Protein AF-A0A957YBH0-F1 (afdb_monomer)

Radius of gyration: 12.54 Å; 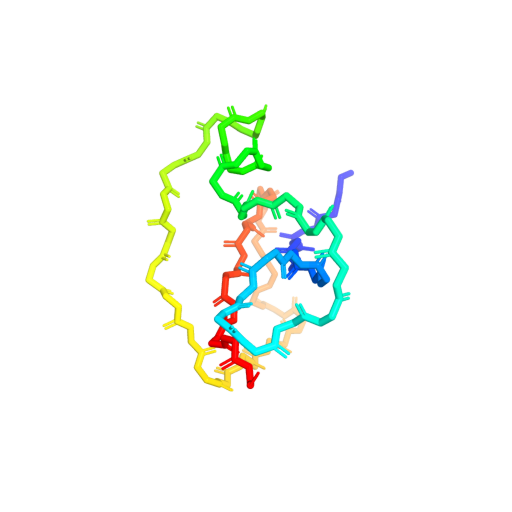Cα contacts (8 Å, |Δi|>4): 64; chains: 1; bounding box: 28×19×34 Å

Solvent-accessible surface area (backbone atoms only — not comparable to full-atom values): 4060 Å² total; per-residue (Å²): 134,63,43,68,44,70,82,73,90,47,45,47,101,86,54,90,72,93,49,55,52,59,64,58,58,35,55,77,70,73,47,79,88,64,79,62,37,88,75,90,87,85,54,86,91,69,62,53,97,55,71,40,78,48,45,57,54,85,130

Mean predicted aligned error: 4.29 Å

Foldseek 3Di:
DDLEDEDDQADDPPDPDDGHHCVVVCVVVVHDDDDADQDDDDDPVRRDPDYDYHYHPDD

pLDDT: mean 88.84, std 8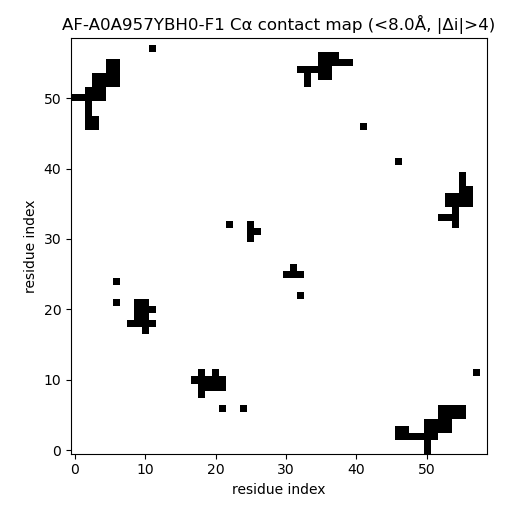.57, range [61.56, 95.56]

Structure (mmCIF, N/CA/C/O backbone):
data_AF-A0A957YBH0-F1
#
_entry.id   AF-A0A957YBH0-F1
#
loop_
_atom_site.group_PDB
_atom_site.id
_atom_site.type_symbol
_atom_site.label_atom_id
_atom_site.label_alt_id
_atom_site.label_comp_id
_atom_site.label_asym_id
_atom_site.label_entity_id
_atom_site.label_seq_id
_atom_site.pdbx_PDB_ins_code
_atom_site.Cartn_x
_atom_site.Cartn_y
_atom_site.Cartn_z
_atom_site.occupancy
_atom_site.B_iso_or_equiv
_atom_site.auth_seq_id
_atom_site.auth_comp_id
_atom_site.auth_asym_id
_atom_site.auth_atom_id
_atom_site.pdbx_PDB_model_num
ATOM 1 N N . GLU A 1 1 ? 0.153 10.628 12.424 1.00 79.06 1 GLU A N 1
ATOM 2 C CA . GLU A 1 1 ? 0.388 9.553 11.441 1.00 79.06 1 GLU A CA 1
ATOM 3 C C . GLU A 1 1 ? -0.867 9.248 10.629 1.00 79.06 1 GLU A C 1
ATOM 5 O O . GLU A 1 1 ? -1.961 9.359 11.181 1.00 79.06 1 GLU A O 1
ATOM 10 N N . PRO A 1 2 ? -0.740 8.940 9.327 1.00 92.12 2 PRO A N 1
ATOM 11 C CA . PRO A 1 2 ? -1.854 8.475 8.504 1.00 92.12 2 PRO A CA 1
ATOM 12 C C . PRO A 1 2 ? -2.247 7.042 8.885 1.00 92.12 2 PRO A C 1
ATOM 14 O O . PRO A 1 2 ? -1.391 6.172 8.950 1.00 92.12 2 PRO A O 1
ATOM 17 N N . SER A 1 3 ? -3.539 6.763 9.073 1.00 95.12 3 SER A N 1
ATOM 18 C CA . SER A 1 3 ? -3.992 5.395 9.383 1.00 95.12 3 SER A CA 1
ATOM 19 C C . SER A 1 3 ? -3.758 4.418 8.226 1.00 95.12 3 SER A C 1
ATOM 21 O O . SER A 1 3 ? -3.476 3.248 8.449 1.00 95.12 3 SER A O 1
ATOM 23 N N . ILE A 1 4 ? -3.879 4.888 6.982 1.00 95.31 4 ILE A N 1
ATOM 24 C CA . ILE A 1 4 ? -3.707 4.072 5.777 1.00 95.31 4 ILE A CA 1
ATOM 25 C C . ILE A 1 4 ? -2.744 4.783 4.830 1.00 95.31 4 ILE A C 1
ATOM 27 O O . ILE A 1 4 ? -2.906 5.975 4.563 1.00 95.31 4 ILE A O 1
ATOM 31 N N . VAL A 1 5 ? -1.788 4.038 4.281 1.00 95.56 5 VAL A N 1
ATOM 32 C CA . VAL A 1 5 ? -0.879 4.500 3.230 1.00 95.56 5 VAL A CA 1
ATOM 33 C C . VAL A 1 5 ? -1.019 3.594 2.012 1.00 95.56 5 VAL A C 1
ATOM 35 O O . VAL A 1 5 ? -0.882 2.378 2.113 1.00 95.56 5 VAL A O 1
ATOM 38 N N . ILE A 1 6 ? -1.286 4.196 0.853 1.00 94.38 6 ILE A N 1
ATOM 39 C CA . ILE A 1 6 ? -1.384 3.495 -0.431 1.00 94.38 6 ILE A CA 1
ATOM 40 C C . ILE A 1 6 ? -0.283 4.058 -1.337 1.00 94.38 6 ILE A C 1
ATOM 42 O O . ILE A 1 6 ? -0.402 5.211 -1.764 1.00 94.38 6 ILE A O 1
ATOM 46 N N . PRO A 1 7 ? 0.809 3.314 -1.592 1.00 92.12 7 PRO A N 1
ATOM 47 C CA . PRO A 1 7 ? 1.842 3.754 -2.516 1.00 92.12 7 PRO A CA 1
ATOM 48 C C . PRO A 1 7 ? 1.281 3.799 -3.942 1.00 9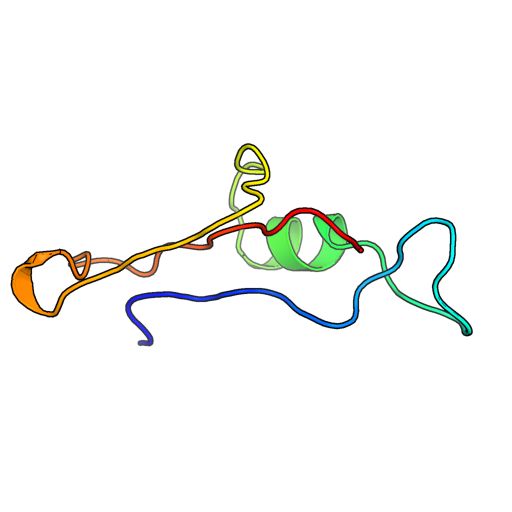2.12 7 PRO A C 1
ATOM 50 O O . PRO A 1 7 ? 0.566 2.900 -4.377 1.00 92.12 7 PRO A O 1
ATOM 53 N N . MET A 1 8 ? 1.619 4.861 -4.669 1.00 89.06 8 MET A N 1
ATOM 54 C CA . MET A 1 8 ? 1.201 5.106 -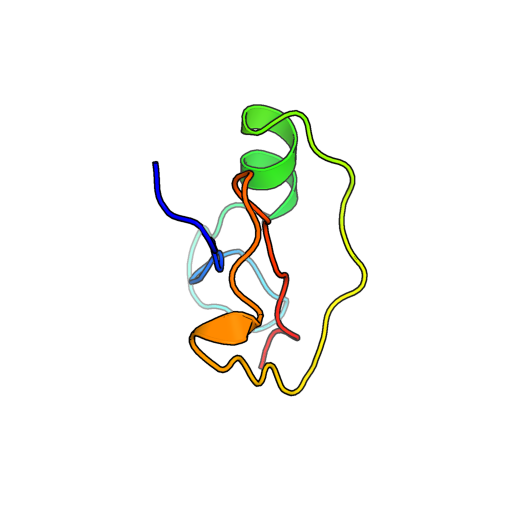6.053 1.00 89.06 8 MET A CA 1
ATOM 55 C C . MET A 1 8 ? 2.429 5.475 -6.897 1.00 89.06 8 MET A C 1
ATOM 57 O O . MET A 1 8 ? 3.427 5.925 -6.339 1.00 89.06 8 MET A O 1
ATOM 61 N N . HIS A 1 9 ? 2.333 5.365 -8.229 1.00 85.12 9 HIS A N 1
ATOM 62 C CA . HIS A 1 9 ? 3.393 5.761 -9.180 1.00 85.12 9 HIS A CA 1
ATOM 63 C C . HIS A 1 9 ? 4.760 5.092 -8.929 1.00 85.12 9 HIS A C 1
ATOM 65 O O . HIS A 1 9 ? 5.797 5.751 -8.953 1.00 85.12 9 HIS A O 1
ATOM 71 N N . TYR A 1 10 ? 4.766 3.782 -8.698 1.00 86.25 10 TYR A N 1
ATOM 72 C CA . TYR A 1 10 ? 5.982 2.965 -8.693 1.00 86.25 10 TYR A CA 1
ATOM 73 C C . TYR A 1 10 ? 6.144 2.228 -10.028 1.00 86.25 10 TYR A C 1
ATOM 75 O O . TYR A 1 10 ? 5.215 2.183 -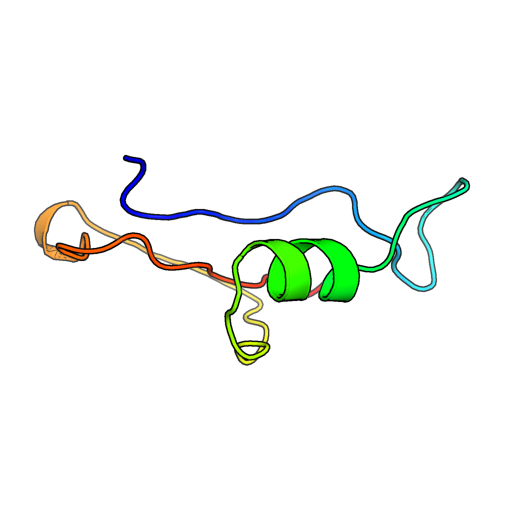10.835 1.00 86.25 10 TYR A O 1
ATOM 83 N N . HIS A 1 11 ? 7.328 1.662 -10.258 1.00 82.75 11 HIS A N 1
ATOM 84 C CA . HIS A 1 11 ? 7.615 0.866 -11.447 1.00 82.75 11 HIS A CA 1
ATOM 85 C C . HIS A 1 11 ? 6.668 -0.340 -11.556 1.00 82.75 11 HIS A C 1
ATOM 87 O O . HIS A 1 11 ? 6.688 -1.230 -10.708 1.00 82.75 11 HIS A O 1
ATOM 93 N N . ALA A 1 12 ? 5.901 -0.387 -12.639 1.00 77.44 12 ALA A N 1
ATOM 94 C CA . ALA A 1 12 ? 5.199 -1.562 -13.144 1.00 77.44 12 ALA A CA 1
ATOM 95 C C . ALA A 1 12 ? 5.593 -1.794 -14.612 1.00 77.44 12 ALA A C 1
ATOM 97 O O . ALA A 1 12 ? 6.077 -0.864 -15.263 1.00 77.44 12 ALA A O 1
ATOM 98 N N . ASP A 1 13 ? 5.384 -3.011 -15.121 1.00 73.00 13 ASP A N 1
ATOM 99 C CA . ASP A 1 13 ? 5.882 -3.462 -16.433 1.00 73.00 13 ASP A CA 1
ATOM 100 C C . ASP A 1 13 ? 5.565 -2.491 -17.593 1.00 73.00 13 ASP A C 1
ATOM 102 O O . ASP A 1 13 ? 6.393 -2.321 -18.487 1.00 73.00 13 ASP A O 1
ATOM 106 N N . ASP A 1 14 ? 4.434 -1.775 -17.524 1.00 72.25 14 ASP A N 1
ATOM 107 C CA . ASP A 1 14 ? 3.972 -0.831 -18.554 1.00 72.25 14 ASP A CA 1
ATOM 108 C C . ASP A 1 14 ? 4.115 0.663 -18.175 1.00 72.25 14 ASP A C 1
ATOM 110 O O . ASP A 1 14 ? 3.594 1.548 -18.862 1.00 72.25 14 ASP A O 1
ATOM 114 N N . THR A 1 15 ? 4.813 0.999 -17.082 1.00 68.75 15 THR A N 1
ATOM 115 C CA . THR A 1 15 ? 4.943 2.403 -16.641 1.00 68.75 15 THR A CA 1
ATOM 116 C C . THR A 1 15 ? 6.040 3.174 -17.392 1.00 68.75 15 THR A C 1
ATOM 118 O O . THR A 1 15 ? 7.199 2.760 -17.409 1.00 68.75 15 THR A O 1
ATOM 121 N N . PRO A 1 16 ? 5.727 4.340 -17.993 1.00 61.56 16 PRO A N 1
ATOM 122 C CA . PRO A 1 16 ? 6.720 5.147 -18.691 1.00 61.56 16 PRO A CA 1
ATOM 123 C C . PRO A 1 16 ? 7.633 5.893 -17.704 1.00 61.56 16 PRO A C 1
ATOM 125 O O . PRO A 1 16 ? 7.166 6.688 -16.890 1.00 61.56 16 PRO A O 1
ATOM 128 N N . GLY A 1 17 ? 8.949 5.701 -17.827 1.00 70.81 17 GLY A N 1
ATOM 129 C CA . GLY A 1 17 ? 9.969 6.464 -17.097 1.00 70.81 17 GLY A CA 1
ATOM 130 C C . GLY A 1 17 ? 10.878 5.611 -16.210 1.00 70.81 17 GLY A C 1
ATOM 131 O O . GLY A 1 17 ? 10.836 4.387 -16.239 1.00 70.81 17 GLY A O 1
ATOM 132 N N . HIS A 1 18 ? 11.728 6.270 -15.417 1.00 77.38 18 HIS A N 1
ATOM 133 C CA . HIS A 1 18 ? 12.608 5.616 -14.440 1.00 77.38 18 HIS A CA 1
ATOM 134 C C . HIS A 1 18 ? 11.901 5.513 -13.076 1.00 77.38 18 HIS A C 1
ATOM 136 O O . HIS A 1 18 ? 12.298 6.157 -12.106 1.00 77.38 18 HIS A O 1
ATOM 142 N N . LEU A 1 19 ? 10.784 4.774 -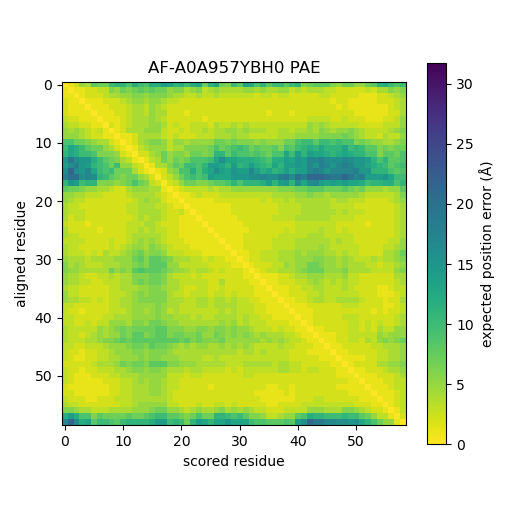13.069 1.00 86.12 19 LEU A N 1
ATOM 143 C CA . LEU A 1 19 ? 10.056 4.296 -11.886 1.00 86.12 19 LEU A CA 1
ATOM 144 C C . LEU A 1 19 ? 11.011 3.595 -10.909 1.00 86.12 19 LEU A C 1
ATOM 146 O O . LEU A 1 19 ? 11.756 2.724 -11.353 1.00 86.12 19 LEU A O 1
ATOM 150 N N . GLU A 1 20 ? 10.957 3.875 -9.606 1.00 88.44 20 GLU A N 1
ATOM 151 C CA . GLU A 1 20 ? 11.519 2.948 -8.622 1.00 88.44 20 GLU A CA 1
ATOM 152 C C . GLU A 1 20 ? 10.495 1.871 -8.241 1.00 88.44 20 GLU A C 1
ATOM 154 O O . GLU A 1 20 ? 9.291 2.151 -8.216 1.00 88.44 20 GLU A O 1
ATOM 159 N N . PRO A 1 21 ? 10.949 0.640 -7.955 1.00 89.88 21 PRO A N 1
ATOM 160 C CA . PRO A 1 21 ? 10.072 -0.457 -7.565 1.00 89.88 21 PRO A CA 1
ATOM 161 C C . PRO A 1 21 ? 9.489 -0.217 -6.159 1.00 89.88 21 PRO A C 1
ATOM 163 O O . PRO A 1 21 ? 10.133 0.395 -5.298 1.00 89.88 21 PRO A O 1
ATOM 166 N N . VAL A 1 22 ? 8.264 -0.693 -5.909 1.00 91.50 22 VAL A N 1
ATOM 167 C CA . VAL A 1 22 ? 7.539 -0.455 -4.641 1.00 91.50 22 VAL A CA 1
ATOM 168 C C . VAL A 1 22 ? 8.264 -1.048 -3.428 1.00 91.50 22 VAL A C 1
ATOM 170 O O . VAL A 1 22 ? 8.167 -0.544 -2.312 1.00 91.50 22 VAL A O 1
ATOM 173 N N . GLU A 1 23 ? 9.078 -2.069 -3.656 1.00 91.88 23 GLU A N 1
ATOM 174 C CA . GLU A 1 23 ? 9.933 -2.741 -2.689 1.00 91.88 23 GLU A CA 1
ATOM 175 C C . GLU A 1 23 ? 10.883 -1.769 -1.987 1.00 91.88 23 GLU A C 1
ATOM 177 O O . GLU A 1 23 ? 11.189 -1.959 -0.809 1.00 91.88 23 GLU A O 1
ATOM 182 N N . ARG A 1 24 ? 11.326 -0.701 -2.669 1.00 92.12 24 ARG A N 1
ATOM 183 C CA . ARG A 1 24 ? 12.145 0.337 -2.036 1.00 92.12 24 ARG A CA 1
ATOM 184 C C . ARG A 1 24 ? 11.365 1.053 -0.932 1.00 92.12 24 ARG A C 1
ATOM 186 O O . ARG A 1 24 ? 11.872 1.169 0.181 1.00 92.12 24 ARG A O 1
ATOM 193 N N . PHE A 1 25 ? 10.131 1.468 -1.219 1.00 93.12 25 PHE A N 1
ATOM 194 C CA . PHE A 1 25 ? 9.245 2.103 -0.242 1.00 93.12 25 PHE A CA 1
ATOM 195 C C . PHE A 1 25 ? 8.947 1.164 0.936 1.00 93.12 25 PHE A C 1
ATOM 197 O O . PHE A 1 25 ? 9.090 1.552 2.094 1.00 93.12 25 PHE A O 1
ATOM 204 N N . LEU A 1 26 ? 8.601 -0.096 0.655 1.00 93.88 26 LEU A N 1
ATOM 205 C CA . LEU A 1 26 ? 8.297 -1.093 1.690 1.00 93.88 26 LEU A CA 1
ATOM 206 C C . LEU A 1 26 ? 9.498 -1.350 2.614 1.00 93.88 26 LEU A C 1
ATOM 208 O O . LEU A 1 26 ? 9.341 -1.448 3.832 1.00 93.88 26 LEU A O 1
ATOM 212 N N . LYS A 1 27 ? 10.710 -1.389 2.046 1.00 94.38 27 LYS A N 1
ATOM 213 C CA . LYS A 1 27 ? 11.957 -1.545 2.800 1.00 94.38 27 LYS A CA 1
ATOM 214 C C . LYS A 1 27 ? 12.245 -0.350 3.707 1.00 94.38 27 LYS A C 1
ATOM 216 O O . LYS A 1 27 ? 12.641 -0.558 4.849 1.00 94.38 27 LYS A O 1
ATOM 221 N N . GLU A 1 28 ? 12.061 0.876 3.219 1.00 94.25 28 GLU A N 1
ATOM 222 C CA . GLU A 1 28 ? 12.232 2.094 4.027 1.00 94.25 28 GLU A CA 1
ATOM 223 C C . GLU A 1 28 ? 11.212 2.158 5.176 1.00 94.25 28 GLU A C 1
ATOM 225 O O . GLU A 1 28 ? 11.549 2.592 6.276 1.00 94.25 28 GLU A O 1
ATOM 230 N N . MET A 1 29 ? 10.003 1.636 4.953 1.00 92.06 29 MET A N 1
ATOM 231 C CA . MET A 1 29 ? 8.963 1.487 5.976 1.00 92.06 29 MET A CA 1
ATOM 232 C C . MET A 1 29 ? 9.195 0.304 6.933 1.00 92.06 29 MET A C 1
ATOM 234 O O . MET A 1 29 ? 8.496 0.190 7.936 1.00 92.06 29 MET A O 1
ATOM 238 N N . GLY A 1 30 ? 10.155 -0.582 6.645 1.00 93.69 30 GLY A N 1
ATOM 239 C CA . GLY A 1 30 ? 10.458 -1.750 7.477 1.00 93.69 30 GLY A CA 1
ATOM 240 C C . GLY A 1 30 ? 9.343 -2.799 7.517 1.00 93.69 30 GLY A C 1
ATOM 241 O O . GLY A 1 30 ? 9.252 -3.553 8.484 1.00 93.69 30 GLY A O 1
ATOM 242 N N . ILE A 1 31 ? 8.495 -2.851 6.488 1.00 91.19 31 ILE A N 1
ATOM 243 C CA . ILE A 1 31 ? 7.348 -3.760 6.410 1.00 91.19 31 ILE A CA 1
ATOM 244 C C . ILE A 1 31 ? 7.562 -4.844 5.353 1.00 91.19 31 ILE A C 1
ATOM 246 O O . ILE A 1 31 ? 8.222 -4.634 4.334 1.00 91.19 31 ILE A O 1
ATOM 250 N N . ALA A 1 32 ? 6.974 -6.017 5.587 1.00 90.19 32 ALA A N 1
ATOM 251 C CA . ALA A 1 32 ? 6.881 -7.053 4.566 1.00 90.19 32 ALA A CA 1
ATOM 252 C C . ALA A 1 32 ? 5.923 -6.615 3.448 1.00 90.19 32 ALA A C 1
ATOM 254 O O . ALA A 1 32 ? 4.993 -5.845 3.694 1.00 90.19 32 ALA A O 1
ATOM 255 N N . ALA A 1 33 ? 6.138 -7.122 2.233 1.00 87.56 33 ALA A N 1
ATOM 256 C CA . ALA A 1 33 ? 5.246 -6.848 1.116 1.00 87.56 33 ALA A CA 1
ATOM 257 C C . ALA A 1 33 ? 3.867 -7.480 1.378 1.00 87.56 33 ALA A C 1
ATOM 259 O O . ALA A 1 33 ? 3.792 -8.703 1.524 1.00 87.56 33 ALA A O 1
ATOM 260 N N . PRO A 1 34 ? 2.791 -6.679 1.485 1.00 91.62 34 PRO A N 1
ATOM 261 C CA . PRO A 1 34 ? 1.446 -7.218 1.592 1.00 91.62 34 PRO A CA 1
ATOM 262 C C . PRO A 1 34 ? 0.990 -7.759 0.233 1.00 91.62 34 PRO A C 1
ATOM 264 O O . PRO A 1 34 ? 1.431 -7.283 -0.813 1.00 91.62 34 PRO A O 1
ATOM 267 N N . GLU A 1 35 ? 0.068 -8.719 0.257 1.00 92.19 35 GLU A N 1
ATOM 268 C CA . GLU A 1 35 ? -0.592 -9.208 -0.956 1.00 92.19 35 GLU A CA 1
ATOM 269 C C . GLU A 1 35 ? -1.341 -8.054 -1.657 1.00 92.19 35 GLU A C 1
ATOM 271 O O . GLU A 1 35 ? -2.143 -7.373 -1.001 1.00 92.19 35 GLU A O 1
ATOM 276 N N . PRO A 1 36 ? -1.094 -7.809 -2.958 1.00 92.81 36 PRO A N 1
ATOM 277 C CA . PRO A 1 36 ? -1.808 -6.796 -3.728 1.00 92.81 36 PRO A CA 1
ATOM 278 C C . PRO A 1 36 ? -3.319 -7.051 -3.790 1.00 92.81 36 PRO A C 1
ATOM 280 O O . PRO A 1 36 ? -3.777 -8.195 -3.845 1.00 92.81 36 PRO A O 1
ATOM 283 N N . VAL A 1 37 ? -4.109 -5.973 -3.801 1.00 94.50 37 VAL A N 1
ATOM 284 C CA . VAL A 1 37 ? -5.567 -6.047 -3.969 1.00 94.50 37 VAL A CA 1
ATOM 285 C C . VAL A 1 37 ? -6.060 -5.189 -5.134 1.00 94.50 37 VAL A C 1
ATOM 287 O O . VAL A 1 37 ? -5.677 -4.031 -5.295 1.00 94.50 37 VAL A O 1
ATOM 290 N N . SER A 1 38 ? -7.006 -5.722 -5.907 1.00 93.31 38 SER A N 1
ATOM 291 C CA . SER A 1 38 ? -7.647 -4.996 -7.017 1.00 93.31 38 SER A CA 1
ATOM 292 C C . SER A 1 38 ? -8.642 -3.932 -6.550 1.00 93.31 38 SER A C 1
ATOM 294 O O . SER A 1 38 ? -8.882 -2.939 -7.239 1.00 93.31 38 SER A O 1
ATOM 296 N N . VAL A 1 39 ? -9.252 -4.131 -5.376 1.00 94.69 39 VAL A N 1
ATOM 297 C CA . VAL A 1 39 ? -10.251 -3.227 -4.798 1.00 94.69 39 VAL A CA 1
ATOM 298 C C . VAL A 1 39 ? -10.039 -3.112 -3.296 1.00 94.69 39 VAL A C 1
ATOM 300 O O . VAL A 1 39 ? -10.129 -4.099 -2.570 1.00 94.69 39 VAL A O 1
ATOM 303 N N . PHE A 1 40 ? -9.872 -1.881 -2.818 1.00 94.56 40 PHE A N 1
ATOM 304 C CA . PHE A 1 40 ? -9.808 -1.564 -1.396 1.00 94.56 40 PHE A CA 1
ATOM 305 C C . PHE A 1 40 ? -11.025 -0.731 -0.970 1.00 94.56 40 PHE A C 1
ATOM 307 O O . PHE A 1 40 ? -11.344 0.287 -1.586 1.00 94.56 40 PHE A O 1
ATOM 314 N N . LYS A 1 41 ? -11.733 -1.168 0.079 1.00 94.94 41 LYS A N 1
ATOM 315 C CA . LYS A 1 41 ? -12.884 -0.464 0.670 1.00 94.94 41 LYS A CA 1
ATOM 316 C C . LYS A 1 41 ? -12.664 -0.312 2.170 1.00 94.94 41 LYS A C 1
ATOM 318 O O . LYS A 1 41 ? -12.393 -1.300 2.843 1.00 94.94 41 LYS A O 1
ATOM 323 N N . ILE A 1 42 ? -12.846 0.900 2.687 1.00 94.56 42 ILE A N 1
ATOM 324 C CA . ILE A 1 42 ? -12.674 1.211 4.108 1.00 94.56 42 ILE A CA 1
ATOM 325 C C . ILE A 1 42 ? -13.770 2.174 4.582 1.00 94.56 42 ILE A C 1
ATOM 327 O O . ILE A 1 42 ? -14.100 3.149 3.906 1.00 94.56 42 ILE A O 1
ATOM 331 N N . GLY A 1 43 ? -14.355 1.888 5.744 1.00 94.88 43 GLY A N 1
ATOM 332 C CA . GLY A 1 43 ? -15.217 2.792 6.503 1.00 94.88 43 GLY A CA 1
ATOM 333 C C . GLY A 1 43 ? -14.506 3.366 7.732 1.00 94.8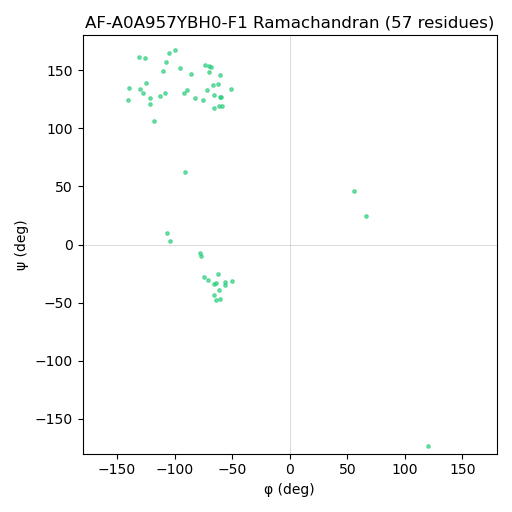8 43 GLY A C 1
ATOM 334 O O . GLY A 1 43 ? -13.496 2.839 8.188 1.00 94.88 43 GLY A O 1
ATOM 335 N N . LYS A 1 44 ? -15.060 4.434 8.324 1.00 92.62 44 LYS A N 1
ATOM 336 C CA . LYS A 1 44 ? -14.446 5.124 9.479 1.00 92.62 44 LYS A CA 1
ATOM 337 C C . LYS A 1 44 ? -14.170 4.211 10.680 1.00 92.62 44 LYS A C 1
ATOM 339 O O . LYS A 1 44 ? -13.182 4.410 11.368 1.00 92.62 44 LYS A O 1
ATOM 344 N N . THR A 1 45 ? -15.029 3.225 10.930 1.00 95.38 45 THR A N 1
ATOM 345 C CA . THR A 1 45 ? -14.897 2.283 12.057 1.00 95.38 45 THR A CA 1
ATOM 346 C C . THR A 1 45 ? -13.865 1.182 11.815 1.00 95.38 45 THR A C 1
ATOM 348 O O . THR A 1 45 ? -13.612 0.393 12.714 1.00 95.38 45 THR A O 1
ATOM 351 N N . GLN A 1 46 ? -13.318 1.088 10.601 1.00 94.19 46 GLN A N 1
ATOM 352 C CA . GLN A 1 46 ? -12.341 0.073 10.202 1.00 94.19 46 GLN A CA 1
ATOM 353 C C . GLN A 1 46 ? -10.921 0.643 10.126 1.00 94.19 46 GLN A C 1
ATOM 355 O O . GLN A 1 46 ? -10.010 -0.066 9.711 1.00 94.19 46 GLN A O 1
ATOM 360 N N . LEU A 1 47 ? -10.734 1.922 10.474 1.00 94.94 47 LEU A N 1
ATOM 361 C CA . LEU A 1 47 ? -9.416 2.541 10.475 1.00 94.94 47 LEU A CA 1
ATOM 362 C C . LEU A 1 47 ? -8.540 1.883 11.550 1.00 94.94 47 LEU A C 1
ATOM 364 O O . LEU A 1 47 ? -8.980 1.793 12.698 1.00 94.94 47 LEU A O 1
ATOM 368 N N . PRO A 1 48 ? -7.329 1.429 11.195 1.00 93.88 48 PRO A N 1
ATOM 369 C CA . PRO A 1 48 ? -6.419 0.825 12.154 1.00 93.88 48 PRO A CA 1
ATOM 370 C C . PRO A 1 48 ? -5.866 1.876 13.125 1.00 93.88 48 PRO A C 1
ATOM 372 O O . PRO A 1 48 ? -5.781 3.067 12.803 1.00 93.88 48 PRO A O 1
ATOM 375 N N . GLU A 1 49 ? -5.491 1.415 14.319 1.00 93.31 49 GLU A N 1
ATOM 376 C CA . GLU A 1 49 ? -4.830 2.246 15.335 1.00 93.31 49 GLU A CA 1
ATOM 377 C C . GLU A 1 49 ? -3.386 2.587 14.938 1.00 93.31 49 GLU A C 1
ATOM 379 O O . GLU A 1 49 ? -2.900 3.675 15.244 1.00 93.31 49 GLU A O 1
ATOM 384 N N . GLU A 1 50 ? -2.729 1.688 14.201 1.00 92.62 50 GLU A N 1
ATOM 385 C CA . GLU A 1 50 ? -1.389 1.872 13.642 1.00 92.62 50 GLU A CA 1
ATOM 386 C C . GLU A 1 50 ? -1.440 2.077 12.124 1.00 92.62 50 GLU A C 1
ATOM 388 O O . GLU A 1 50 ? -2.384 1.658 11.451 1.00 92.62 50 GLU A O 1
ATOM 393 N N . THR A 1 51 ? -0.408 2.714 11.568 1.00 93.88 51 THR A N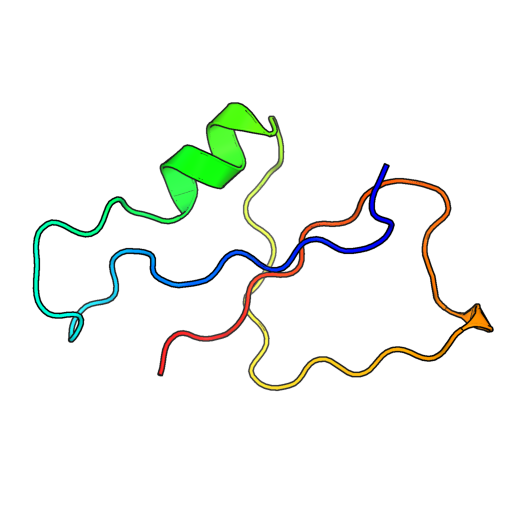 1
ATOM 394 C CA . THR A 1 51 ? -0.290 2.929 10.123 1.00 93.88 51 THR A CA 1
ATOM 395 C C . THR A 1 51 ? -0.234 1.597 9.383 1.00 93.88 51 THR A C 1
ATOM 397 O O . THR A 1 51 ? 0.715 0.831 9.541 1.00 93.88 51 THR A O 1
ATOM 400 N N . GLN A 1 52 ? -1.205 1.356 8.504 1.00 93.75 52 GLN A N 1
ATOM 401 C CA . GLN A 1 52 ? -1.215 0.188 7.634 1.00 93.75 52 GLN A CA 1
ATOM 402 C C . GLN A 1 52 ? -0.923 0.584 6.187 1.00 93.75 52 GLN A C 1
ATOM 404 O O . GLN A 1 52 ? -1.558 1.479 5.623 1.00 93.75 52 GLN A O 1
ATOM 409 N N . VAL A 1 53 ? 0.015 -0.125 5.561 1.00 95.31 53 VAL A N 1
ATOM 410 C CA . VAL A 1 53 ? 0.262 -0.013 4.121 1.00 95.31 53 VAL A CA 1
ATOM 411 C C . VAL A 1 53 ? -0.628 -1.001 3.375 1.00 95.31 53 VAL A C 1
ATOM 413 O O . VAL A 1 53 ? -0.714 -2.172 3.743 1.00 95.31 53 VAL A O 1
ATOM 416 N N . VAL A 1 54 ? -1.285 -0.526 2.321 1.00 95.06 54 VAL A N 1
ATOM 417 C CA . VAL A 1 54 ? -2.122 -1.342 1.436 1.00 95.06 54 VAL A CA 1
ATOM 418 C C . VAL A 1 54 ? -1.573 -1.239 0.022 1.00 95.06 54 VAL A C 1
ATOM 420 O O . VAL A 1 54 ? -1.493 -0.142 -0.527 1.00 95.06 54 VAL A O 1
ATOM 423 N N . LEU A 1 55 ? -1.198 -2.379 -0.561 1.00 94.19 55 LEU A N 1
ATOM 424 C CA . LEU A 1 55 ? -0.700 -2.455 -1.930 1.00 94.19 55 LEU A CA 1
ATOM 425 C C . LEU A 1 55 ? -1.856 -2.735 -2.895 1.00 94.19 55 LEU A C 1
ATOM 427 O O . LEU A 1 55 ? -2.663 -3.634 -2.668 1.00 94.19 55 LEU A O 1
ATOM 431 N N . MET A 1 56 ? -1.939 -1.943 -3.958 1.00 93.00 56 MET A N 1
ATOM 432 C CA . MET A 1 56 ? -2.9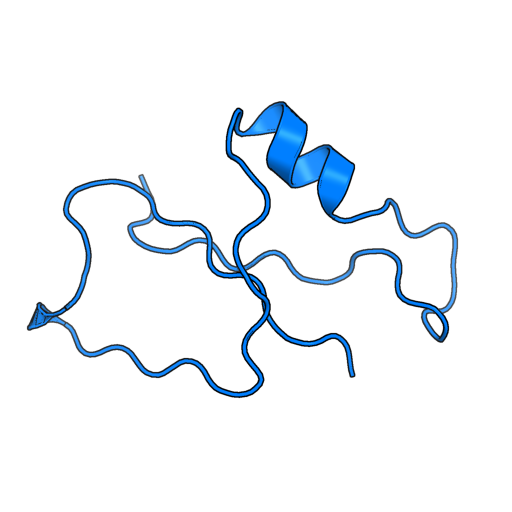36 -2.103 -5.016 1.00 93.00 56 MET A CA 1
ATOM 433 C C . MET A 1 56 ? -2.349 -2.920 -6.167 1.00 93.00 56 MET A C 1
ATOM 435 O O . MET A 1 56 ? -1.146 -2.849 -6.418 1.00 93.00 56 MET A O 1
ATOM 439 N N . ASP A 1 57 ? -3.196 -3.639 -6.904 1.00 86.88 57 ASP A N 1
ATOM 440 C CA . ASP A 1 57 ? -2.779 -4.209 -8.187 1.00 86.88 57 ASP A CA 1
ATOM 441 C C . ASP A 1 57 ? -2.360 -3.074 -9.142 1.00 86.88 57 ASP A C 1
ATOM 443 O O . ASP A 1 57 ? -3.136 -2.124 -9.337 1.00 86.88 57 ASP A O 1
ATOM 447 N N . PRO A 1 58 ? -1.154 -3.130 -9.738 1.00 74.88 58 PRO A N 1
ATOM 448 C CA . PRO A 1 58 ? -0.790 -2.210 -10.805 1.00 74.88 58 PRO A CA 1
ATOM 449 C C . PRO A 1 58 ? -1.737 -2.420 -11.996 1.00 74.88 58 PRO A C 1
ATOM 451 O O . PRO A 1 58 ? -2.107 -3.550 -12.319 1.00 74.88 58 PRO A O 1
ATOM 454 N N . LYS A 1 59 ? -2.176 -1.316 -12.607 1.00 61.56 59 LYS A N 1
ATOM 455 C CA . LYS A 1 59 ? -2.985 -1.339 -13.832 1.00 61.56 59 LYS A CA 1
ATOM 456 C C . LYS A 1 59 ? -2.119 -1.390 -15.072 1.00 61.56 59 LYS A C 1
ATOM 458 O O . LYS A 1 59 ? -1.064 -0.721 -15.040 1.00 61.56 59 LYS A O 1
#

Sequence (59 aa):
EPSIVIPMHYHADDTPGHLEPVERFLKEMGIAAPEPVSVFKIGKTQLPEETQVVLMDPK

Secondary structure (DSSP, 8-state):
--SEE---S---TT--S-PPPHHHHHHHTT-PPPPPBS-----GGG--SS-EE-PBPP-